Protein AF-A0A958I9B2-F1 (afdb_monomer_lite)

Structure (mmCIF, N/CA/C/O backbone):
data_AF-A0A958I9B2-F1
#
_entry.id   AF-A0A958I9B2-F1
#
loop_
_atom_site.group_PDB
_atom_site.id
_atom_site.type_symbol
_atom_site.label_atom_id
_atom_site.label_alt_id
_atom_site.label_comp_id
_atom_site.label_asym_id
_atom_site.label_entity_id
_atom_site.label_seq_id
_atom_site.pdbx_PDB_ins_code
_atom_site.Cartn_x
_atom_site.Cartn_y
_atom_site.Cartn_z
_atom_site.occupancy
_atom_site.B_iso_or_equiv
_atom_site.auth_seq_id
_atom_site.auth_comp_id
_atom_site.auth_asym_id
_atom_site.auth_atom_id
_atom_site.pdbx_PDB_model_num
ATOM 1 N N . MET A 1 1 ? 1.634 60.068 28.404 1.00 44.47 1 MET A N 1
ATOM 2 C CA . MET A 1 1 ? 2.278 59.381 27.260 1.00 44.47 1 MET A CA 1
ATOM 3 C C . MET A 1 1 ? 2.531 57.943 27.720 1.00 44.47 1 MET A C 1
ATOM 5 O O . MET A 1 1 ? 3.431 57.739 28.509 1.00 44.47 1 MET A O 1
ATOM 9 N N . LYS A 1 2 ? 1.557 57.023 27.704 1.00 44.56 2 LYS A N 1
ATOM 10 C CA . LYS A 1 2 ? 1.083 56.155 26.605 1.00 44.56 2 LYS A CA 1
ATOM 11 C C . LYS A 1 2 ? 2.208 55.562 25.740 1.00 44.56 2 LYS A C 1
ATOM 13 O O . LYS A 1 2 ? 2.840 56.308 25.005 1.00 44.56 2 LYS A O 1
ATOM 18 N N . LYS A 1 3 ? 2.249 54.218 25.746 1.00 49.94 3 LYS A N 1
ATOM 19 C CA . LYS A 1 3 ? 2.973 53.271 24.873 1.00 49.94 3 LYS A CA 1
ATOM 20 C C . LYS A 1 3 ? 4.409 52.973 25.311 1.00 49.94 3 LYS A C 1
ATOM 22 O O . LYS A 1 3 ? 5.268 53.787 25.046 1.00 49.94 3 LYS A O 1
ATOM 27 N N . VAL A 1 4 ? 4.630 51.827 25.964 1.00 50.59 4 VAL A N 1
ATOM 28 C CA . VAL A 1 4 ? 5.563 50.732 25.587 1.00 50.59 4 VAL A CA 1
ATOM 29 C C . VAL A 1 4 ? 5.387 49.638 26.656 1.00 50.59 4 VAL A C 1
ATOM 31 O O . VAL A 1 4 ? 6.132 49.565 27.622 1.00 50.59 4 VAL A O 1
ATOM 34 N N . ALA A 1 5 ? 4.336 48.827 26.550 1.00 48.88 5 ALA A N 1
ATOM 35 C CA . ALA A 1 5 ? 4.147 47.654 27.419 1.00 48.88 5 ALA A CA 1
ATOM 36 C C . ALA A 1 5 ? 3.405 46.528 26.681 1.00 48.88 5 ALA A C 1
ATOM 38 O O . ALA A 1 5 ? 2.634 45.779 27.267 1.00 48.88 5 ALA A O 1
ATOM 39 N N . VAL A 1 6 ? 3.588 46.449 25.362 1.00 51.00 6 VAL A N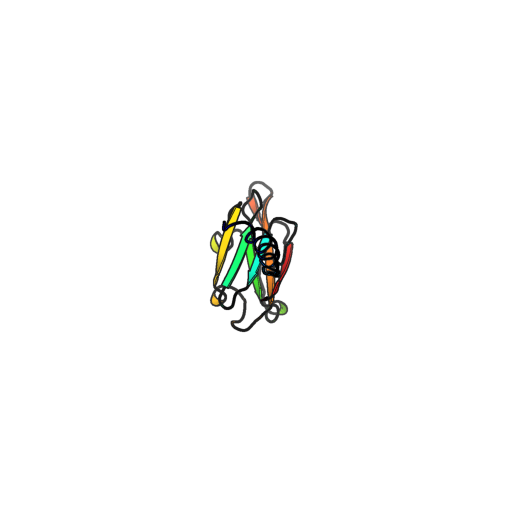 1
ATOM 40 C CA . VAL A 1 6 ? 2.955 45.435 24.509 1.00 51.00 6 VAL A CA 1
ATOM 41 C C . VAL A 1 6 ? 3.995 44.972 23.498 1.00 51.00 6 VAL A C 1
ATOM 43 O O . VAL A 1 6 ? 3.934 45.323 22.328 1.00 51.00 6 VAL A O 1
ATOM 46 N N . MET A 1 7 ? 5.037 44.279 23.957 1.00 47.03 7 MET A N 1
ATOM 47 C CA . MET A 1 7 ? 5.978 43.655 23.014 1.00 47.03 7 MET A CA 1
ATOM 48 C C . MET A 1 7 ? 6.633 42.360 23.500 1.00 47.03 7 MET A C 1
ATOM 50 O O . MET A 1 7 ? 7.371 41.751 22.740 1.00 47.03 7 MET A O 1
ATOM 54 N N . PHE A 1 8 ? 6.325 41.883 24.711 1.00 46.12 8 PHE A N 1
ATOM 55 C CA . PHE A 1 8 ? 6.882 40.621 25.222 1.00 46.12 8 PHE A CA 1
ATOM 56 C C . PHE A 1 8 ? 5.874 39.469 25.319 1.00 46.12 8 PHE A C 1
ATOM 58 O O . PHE A 1 8 ? 6.266 38.328 25.534 1.00 46.12 8 PHE A O 1
ATOM 65 N N . THR A 1 9 ? 4.584 39.719 25.082 1.00 49.59 9 THR A N 1
ATOM 66 C CA . THR A 1 9 ? 3.535 38.690 25.213 1.00 49.59 9 THR A CA 1
ATOM 67 C C . THR A 1 9 ? 3.299 37.886 23.927 1.00 49.59 9 THR A C 1
ATOM 69 O O . THR A 1 9 ? 2.675 36.833 23.972 1.00 49.59 9 THR A O 1
ATOM 72 N N . ALA A 1 10 ? 3.819 38.333 22.778 1.00 47.78 10 ALA A N 1
ATOM 73 C CA . ALA A 1 10 ? 3.592 37.666 21.490 1.00 47.78 10 ALA A CA 1
ATOM 74 C C . ALA A 1 10 ? 4.591 36.533 21.181 1.00 47.78 10 ALA A C 1
ATOM 76 O O . ALA A 1 10 ? 4.322 35.704 20.317 1.00 47.78 10 ALA A O 1
ATOM 77 N N . MET A 1 11 ? 5.727 36.459 21.887 1.00 43.47 11 MET A N 1
ATOM 78 C CA . MET A 1 11 ? 6.794 35.495 21.571 1.00 43.47 11 MET A CA 1
ATOM 79 C C . MET A 1 11 ? 6.666 34.158 22.321 1.00 43.47 11 MET A C 1
ATOM 81 O O . MET A 1 11 ? 7.253 33.167 21.903 1.00 43.47 11 MET A O 1
ATOM 85 N N . PHE A 1 12 ? 5.846 34.091 23.375 1.00 48.88 12 PHE A N 1
ATOM 86 C CA . PHE A 1 12 ? 5.559 32.836 24.087 1.00 48.88 12 PHE A CA 1
ATOM 87 C C . PHE A 1 12 ? 4.340 32.077 23.543 1.00 48.88 12 PHE A C 1
ATOM 89 O O . PHE A 1 12 ? 4.187 30.893 23.824 1.00 48.88 12 PHE A O 1
ATOM 96 N N . PHE A 1 13 ? 3.498 32.717 22.725 1.00 45.59 13 PHE A N 1
ATOM 97 C CA . PHE A 1 13 ? 2.308 32.076 22.151 1.00 45.59 13 PHE A CA 1
ATOM 98 C C . PHE A 1 13 ? 2.579 31.338 20.830 1.00 45.59 13 PHE A C 1
ATOM 100 O O . PHE A 1 13 ? 1.778 30.504 20.420 1.00 45.59 13 PHE A O 1
ATOM 107 N N . LEU A 1 14 ? 3.721 31.595 20.180 1.00 47.19 14 LEU A N 1
ATOM 108 C CA . LEU A 1 14 ? 4.079 30.943 18.915 1.00 47.19 14 LEU A CA 1
ATOM 109 C C . LEU A 1 14 ? 4.767 29.578 19.102 1.00 47.19 14 LEU A C 1
ATOM 111 O O . LEU A 1 14 ? 4.791 28.774 18.177 1.00 47.19 14 LEU A O 1
ATOM 115 N N . VAL A 1 15 ? 5.302 29.293 20.295 1.00 51.31 15 VAL A N 1
ATOM 116 C CA . VAL A 1 15 ? 6.022 28.036 20.587 1.00 51.31 15 VAL A CA 1
ATOM 117 C C . VAL A 1 15 ? 5.063 26.908 21.011 1.00 51.31 15 VAL A C 1
ATOM 119 O O . VAL A 1 15 ? 5.391 25.733 20.880 1.00 51.31 15 VAL A O 1
ATOM 122 N N . GLY A 1 16 ? 3.839 27.239 21.443 1.00 47.03 16 GLY A N 1
ATOM 123 C CA . GLY A 1 16 ? 2.823 26.259 21.860 1.00 47.03 16 GLY A CA 1
ATOM 124 C C . GLY A 1 16 ? 2.066 25.565 20.720 1.00 47.03 16 GLY A C 1
ATOM 125 O O . GLY A 1 16 ? 1.368 24.588 20.968 1.00 47.03 16 GLY A O 1
ATOM 126 N N . LEU A 1 17 ? 2.205 26.031 19.473 1.00 48.28 17 LEU A N 1
ATOM 127 C CA . LEU A 1 17 ? 1.525 25.453 18.302 1.00 48.28 17 LEU A CA 1
ATOM 128 C C . LEU A 1 17 ? 2.330 24.348 17.595 1.00 48.28 17 LEU A C 1
ATOM 130 O O . LEU A 1 17 ? 1.848 23.780 16.621 1.00 48.28 17 LEU A O 1
ATOM 134 N N . MET A 1 18 ? 3.531 24.009 18.081 1.00 46.62 18 MET A N 1
ATOM 135 C CA . MET A 1 18 ? 4.347 22.924 17.508 1.00 46.62 18 MET A CA 1
ATOM 136 C C . MET A 1 18 ? 4.150 21.563 18.197 1.00 46.62 18 MET A C 1
ATOM 138 O O . MET A 1 18 ? 4.816 20.593 17.846 1.00 46.62 18 MET A O 1
ATOM 142 N N . TRP A 1 19 ? 3.229 21.459 19.158 1.00 48.34 19 TRP A N 1
ATOM 143 C CA . TRP A 1 19 ? 2.828 20.190 19.772 1.00 48.34 19 TRP A CA 1
ATOM 144 C C . TRP A 1 19 ? 1.477 19.754 19.209 1.00 48.34 19 TRP A C 1
ATOM 146 O O . TRP A 1 19 ? 0.432 20.072 19.769 1.00 48.34 19 TRP A O 1
ATOM 156 N N . GLY A 1 20 ? 1.478 19.043 18.082 1.00 42.22 20 GLY A N 1
ATOM 157 C CA . GLY A 1 20 ? 0.216 18.521 17.559 1.00 42.22 20 GLY A CA 1
ATOM 158 C C . GLY A 1 20 ? 0.229 17.982 16.141 1.00 42.22 20 GLY A C 1
ATOM 159 O O . GLY A 1 20 ? -0.690 18.279 15.396 1.00 42.22 20 GLY A O 1
ATOM 160 N N . CYS A 1 21 ? 1.228 17.188 15.760 1.00 41.03 21 CYS A N 1
ATOM 161 C CA . CYS A 1 21 ? 1.077 16.258 14.637 1.00 41.03 21 CYS A CA 1
ATOM 162 C C . CYS A 1 21 ? 1.952 15.022 14.869 1.00 41.03 21 CYS A C 1
ATOM 164 O O . CYS A 1 21 ? 2.778 14.645 14.046 1.00 41.03 21 CYS A O 1
ATOM 166 N N . SER A 1 22 ? 1.765 14.358 16.012 1.00 35.56 22 SER A N 1
ATOM 167 C CA . SER A 1 22 ? 2.146 12.949 16.150 1.00 35.56 22 SER A CA 1
ATOM 168 C C . SER A 1 22 ? 1.145 12.096 15.369 1.00 35.56 22 SER A C 1
ATOM 170 O O . SER A 1 22 ? 0.396 11.310 15.936 1.00 35.56 22 SER A O 1
ATOM 172 N N . SER A 1 23 ? 1.075 12.279 14.051 1.00 39.00 23 SER A N 1
ATOM 173 C CA . SER A 1 23 ? 0.465 11.279 13.187 1.00 39.00 23 SER A CA 1
ATOM 174 C C . SER A 1 23 ? 1.448 10.122 13.114 1.00 39.00 23 SER A C 1
ATOM 176 O O . SER A 1 23 ? 2.454 10.208 12.410 1.00 39.00 23 SER A O 1
ATOM 178 N N . LEU A 1 24 ? 1.174 9.070 13.891 1.00 45.50 24 LEU A N 1
ATOM 179 C CA . LEU A 1 24 ? 1.788 7.759 13.722 1.00 45.50 24 LEU A CA 1
ATOM 180 C C . LEU A 1 24 ? 1.662 7.367 12.249 1.00 45.50 24 LEU A C 1
ATOM 182 O O . LEU A 1 24 ? 0.595 6.993 11.768 1.00 45.50 24 LEU A O 1
ATOM 186 N N . THR A 1 25 ? 2.763 7.542 11.535 1.00 50.12 25 THR A N 1
ATOM 187 C CA . THR A 1 25 ? 2.892 7.255 10.116 1.00 50.12 25 THR A CA 1
ATOM 188 C C . THR A 1 25 ? 3.772 6.022 10.044 1.00 50.12 25 THR A C 1
ATOM 190 O O . THR A 1 25 ? 4.919 6.057 10.486 1.00 50.12 25 THR A O 1
ATOM 193 N N . GLY A 1 26 ? 3.224 4.911 9.559 1.00 49.50 26 GLY A N 1
ATOM 194 C CA . GLY A 1 26 ? 4.064 3.799 9.134 1.00 49.50 26 GLY A CA 1
ATOM 195 C C . GLY A 1 26 ? 4.764 4.225 7.846 1.00 49.50 26 GLY A C 1
ATOM 196 O O . GLY A 1 26 ? 4.088 4.688 6.927 1.00 49.50 26 GLY A O 1
ATOM 197 N N . SER A 1 27 ? 6.093 4.135 7.806 1.00 49.47 27 SER A N 1
ATOM 198 C CA . SER A 1 27 ? 6.889 4.373 6.599 1.00 49.47 27 SER A CA 1
ATOM 199 C C . SER A 1 27 ? 7.557 3.066 6.190 1.00 49.47 27 SER A C 1
ATOM 201 O O . SER A 1 27 ? 8.180 2.393 7.015 1.00 49.47 27 SER A O 1
ATOM 203 N N . GLY A 1 28 ? 7.396 2.690 4.924 1.00 54.50 28 GLY A N 1
ATOM 204 C CA . GLY A 1 28 ? 8.233 1.689 4.281 1.00 54.50 28 GLY A CA 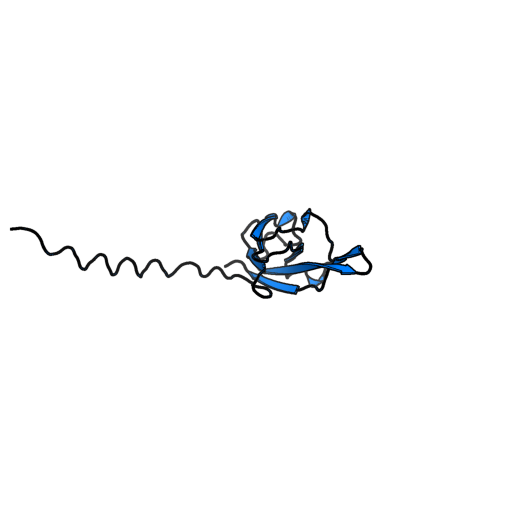1
ATOM 205 C C . GLY A 1 28 ? 9.244 2.409 3.405 1.00 54.50 28 GLY A C 1
ATOM 206 O O . GLY A 1 28 ? 8.826 3.208 2.581 1.00 54.50 28 GLY A O 1
ATOM 207 N N . LYS A 1 29 ? 10.538 2.114 3.598 1.00 54.22 29 LYS A N 1
ATOM 208 C CA . LYS A 1 29 ? 11.686 2.594 2.803 1.00 54.22 29 LYS A CA 1
ATOM 209 C C . LYS A 1 29 ? 11.436 3.969 2.152 1.00 54.22 29 LYS A C 1
ATOM 211 O O . LYS A 1 29 ? 11.221 4.054 0.952 1.00 54.22 29 LYS A O 1
ATOM 216 N N . ASP A 1 30 ? 11.404 4.979 3.018 1.00 64.50 30 ASP A N 1
ATOM 217 C CA . ASP A 1 30 ? 11.367 6.440 2.831 1.00 64.50 30 ASP A CA 1
ATOM 218 C C . ASP A 1 30 ? 10.307 7.086 1.912 1.00 64.50 30 ASP A C 1
ATOM 220 O O . ASP A 1 30 ? 9.966 8.239 2.166 1.00 64.50 30 ASP A O 1
ATOM 224 N N . ASP A 1 31 ? 9.679 6.366 0.979 1.00 85.62 31 ASP A N 1
ATOM 225 C CA . ASP A 1 31 ? 8.847 6.996 -0.059 1.00 85.62 31 ASP A CA 1
ATOM 226 C C . ASP A 1 31 ? 7.359 6.608 -0.020 1.00 85.62 31 ASP A C 1
ATOM 228 O O . ASP A 1 31 ? 6.538 7.215 -0.707 1.00 85.62 31 ASP A O 1
ATOM 232 N N . VAL A 1 32 ? 6.970 5.598 0.767 1.00 92.19 32 VAL A N 1
ATOM 233 C CA . VAL A 1 32 ? 5.561 5.188 0.889 1.00 92.19 32 VAL A CA 1
ATOM 234 C C . VAL A 1 32 ? 5.112 5.267 2.337 1.00 92.19 32 VAL A C 1
ATOM 236 O O . VAL A 1 32 ? 5.661 4.612 3.226 1.00 92.19 32 VAL A O 1
ATOM 239 N N . SER A 1 33 ? 4.048 6.034 2.560 1.00 93.06 33 SER A N 1
ATOM 240 C CA . SER A 1 33 ? 3.440 6.219 3.873 1.00 93.06 33 SER A CA 1
ATOM 241 C C . SER A 1 33 ? 1.943 5.953 3.843 1.00 93.06 33 SER A C 1
ATOM 243 O O . SER A 1 33 ? 1.278 6.131 2.822 1.00 93.06 33 SER A O 1
ATOM 245 N N . ALA A 1 34 ? 1.379 5.531 4.974 1.00 92.19 34 ALA A N 1
ATOM 246 C CA . ALA A 1 34 ? -0.065 5.372 5.093 1.00 92.19 34 ALA A CA 1
ATOM 247 C C . ALA A 1 34 ? -0.610 5.907 6.413 1.00 92.19 34 ALA A C 1
ATOM 249 O O . ALA A 1 34 ? 0.046 5.866 7.456 1.00 92.19 34 ALA A O 1
ATOM 250 N N . LYS A 1 35 ? -1.862 6.358 6.352 1.00 89.94 35 LYS A N 1
ATOM 251 C CA . LYS A 1 35 ? -2.674 6.756 7.495 1.00 89.94 35 LYS A CA 1
ATOM 252 C C . LYS A 1 35 ? -3.990 5.994 7.466 1.00 89.94 35 LYS A C 1
ATOM 254 O O . LYS A 1 35 ? -4.678 5.977 6.449 1.00 89.94 35 LYS A O 1
ATOM 259 N N . ILE A 1 36 ? -4.359 5.423 8.605 1.00 85.75 36 ILE A N 1
ATOM 260 C CA . ILE A 1 36 ? -5.683 4.839 8.818 1.00 85.75 36 ILE A CA 1
ATOM 261 C C . ILE A 1 36 ? -6.579 5.875 9.494 1.00 85.75 36 ILE A C 1
ATOM 263 O O . ILE A 1 36 ? -6.179 6.521 10.465 1.00 85.75 36 ILE A O 1
ATOM 267 N N . THR A 1 37 ? -7.801 6.015 8.994 1.00 84.06 37 THR A N 1
ATOM 268 C CA . THR A 1 37 ? -8.897 6.724 9.661 1.00 84.06 37 THR A CA 1
ATOM 269 C C . THR A 1 37 ? -9.987 5.727 10.067 1.00 84.06 37 THR A C 1
ATOM 271 O O . THR A 1 37 ? -9.850 4.519 9.875 1.00 84.06 37 THR A O 1
ATOM 274 N N . ALA A 1 38 ? -11.085 6.220 10.643 1.00 77.81 38 ALA A N 1
ATOM 275 C CA . ALA A 1 38 ? -12.216 5.369 11.005 1.00 77.81 38 ALA A CA 1
ATOM 276 C C . ALA A 1 38 ? -12.830 4.632 9.795 1.00 77.81 38 ALA A C 1
ATOM 278 O O . ALA A 1 38 ? -13.281 3.501 9.956 1.00 77.81 38 ALA A O 1
ATOM 279 N N . SER A 1 39 ? -12.817 5.244 8.606 1.00 79.19 39 SER A N 1
ATOM 280 C CA . SER A 1 39 ? -13.512 4.758 7.403 1.00 79.19 39 SER A CA 1
ATOM 281 C C . SER A 1 39 ? -12.590 4.444 6.224 1.00 79.19 39 SER A C 1
ATOM 283 O O . SER A 1 39 ? -13.015 3.812 5.261 1.00 79.19 39 SER A O 1
ATOM 285 N N . GLU A 1 40 ? -11.332 4.878 6.263 1.00 86.62 40 GLU A N 1
ATOM 286 C CA . GLU A 1 40 ? -10.464 4.861 5.086 1.00 86.62 40 GLU A CA 1
ATOM 287 C C . GLU A 1 40 ? -9.016 4.522 5.436 1.00 86.62 40 GLU A C 1
ATOM 289 O O . GLU A 1 40 ? -8.545 4.721 6.560 1.00 86.62 40 GLU A O 1
ATOM 294 N N . ILE A 1 41 ? -8.285 4.062 4.424 1.00 88.31 41 ILE A N 1
ATOM 295 C CA . ILE A 1 41 ? -6.829 4.103 4.392 1.00 88.31 41 ILE A CA 1
ATOM 296 C C . ILE A 1 41 ? -6.393 5.096 3.330 1.00 88.31 41 ILE A C 1
ATOM 298 O O . ILE A 1 41 ? -6.780 4.992 2.171 1.00 88.31 41 ILE A O 1
ATOM 302 N N . ILE A 1 42 ? -5.543 6.036 3.723 1.00 92.19 42 ILE A N 1
ATOM 303 C CA . ILE A 1 42 ? -4.927 7.000 2.821 1.00 92.19 42 ILE A CA 1
ATOM 304 C C . ILE A 1 42 ? -3.467 6.600 2.666 1.00 92.19 42 ILE A C 1
ATOM 306 O O . ILE A 1 42 ? -2.717 6.640 3.642 1.00 92.19 42 ILE A O 1
ATOM 310 N N . VAL A 1 43 ? -3.067 6.226 1.455 1.00 93.75 43 VAL A N 1
ATOM 311 C CA . VAL A 1 43 ? -1.672 5.921 1.118 1.00 93.75 43 VAL A CA 1
ATOM 312 C C . VAL A 1 43 ? -1.096 7.079 0.316 1.00 93.75 43 VAL A C 1
ATOM 314 O O . VAL A 1 43 ? -1.737 7.563 -0.618 1.00 93.75 43 VAL A O 1
ATOM 317 N N . SER A 1 44 ? 0.093 7.536 0.696 1.00 95.50 44 SER A N 1
ATOM 318 C CA . SER A 1 44 ? 0.862 8.554 -0.020 1.00 95.50 44 SER A CA 1
ATOM 319 C C . SER A 1 44 ? 2.097 7.906 -0.626 1.00 95.50 44 SER A C 1
ATOM 321 O O . SER A 1 44 ? 2.764 7.111 0.038 1.00 95.50 44 SER A O 1
ATOM 323 N N . ASN A 1 45 ? 2.362 8.243 -1.881 1.00 95.56 45 ASN A N 1
ATOM 324 C CA . ASN A 1 45 ? 3.555 7.852 -2.604 1.00 95.56 45 ASN A CA 1
ATOM 325 C C . ASN A 1 45 ? 4.357 9.111 -2.925 1.00 95.56 45 ASN A C 1
ATOM 327 O O . ASN A 1 45 ? 3.943 9.902 -3.770 1.00 95.56 45 ASN A O 1
ATOM 331 N N . ASP A 1 46 ? 5.483 9.267 -2.247 1.00 94.62 46 ASP A N 1
ATOM 332 C CA . ASP A 1 46 ? 6.423 10.373 -2.403 1.00 94.62 46 ASP A CA 1
ATOM 333 C C . ASP A 1 46 ? 7.602 9.992 -3.329 1.00 94.62 46 ASP A C 1
ATOM 335 O O . ASP A 1 46 ? 8.512 10.793 -3.531 1.00 94.62 46 ASP A O 1
ATOM 339 N N . SER A 1 47 ? 7.580 8.789 -3.926 1.00 91.06 47 SER A N 1
ATOM 340 C CA . SER A 1 47 ? 8.573 8.364 -4.922 1.00 91.06 47 SER A CA 1
ATOM 341 C C . SER A 1 47 ? 8.309 8.959 -6.310 1.00 91.06 47 SER A C 1
ATOM 343 O O . SER A 1 47 ? 7.205 9.410 -6.636 1.00 91.06 47 SER A O 1
ATOM 345 N N . ASP A 1 48 ? 9.328 8.877 -7.168 1.00 92.25 48 ASP A N 1
ATOM 346 C CA . ASP A 1 48 ? 9.276 9.293 -8.574 1.00 92.25 48 ASP A CA 1
ATOM 347 C C . ASP A 1 48 ? 8.596 8.277 -9.510 1.00 92.25 48 ASP A C 1
ATOM 349 O O . ASP A 1 48 ? 8.447 8.534 -10.707 1.00 92.25 48 ASP A O 1
ATOM 353 N N . GLU A 1 49 ? 8.150 7.129 -8.995 1.00 93.00 49 GLU A N 1
ATOM 354 C CA . GLU A 1 49 ? 7.500 6.080 -9.782 1.00 93.00 49 GLU A CA 1
ATOM 355 C C . GLU A 1 49 ? 6.145 5.665 -9.191 1.00 93.00 49 GLU A C 1
ATOM 357 O O . GLU A 1 49 ? 5.879 5.869 -8.009 1.00 93.00 49 GLU A O 1
ATOM 362 N N . PRO A 1 50 ? 5.208 5.124 -9.991 1.00 95.38 50 PRO A N 1
ATOM 363 C CA . PRO A 1 50 ? 3.966 4.610 -9.437 1.00 95.38 50 PRO A CA 1
ATOM 364 C C . PRO A 1 50 ? 4.214 3.358 -8.592 1.00 95.38 50 PRO A C 1
ATOM 366 O O . PRO A 1 50 ? 4.895 2.426 -9.022 1.00 95.38 50 PRO A O 1
ATOM 369 N N . VAL A 1 51 ? 3.555 3.298 -7.440 1.00 95.88 51 VAL A N 1
ATOM 370 C CA . VAL A 1 51 ? 3.541 2.119 -6.568 1.00 95.88 51 VAL A CA 1
ATOM 371 C C . VAL A 1 51 ? 2.180 1.443 -6.617 1.00 95.88 51 VAL A C 1
ATOM 373 O O . VAL A 1 51 ? 1.162 2.066 -6.921 1.00 95.88 51 VAL A O 1
ATOM 376 N N . TYR A 1 52 ? 2.155 0.160 -6.294 1.00 95.25 52 TYR A N 1
ATOM 377 C CA . TYR A 1 52 ? 0.939 -0.630 -6.159 1.00 95.25 52 TYR A CA 1
ATOM 378 C C . TYR A 1 52 ? 0.814 -1.072 -4.718 1.00 95.25 52 TYR A C 1
ATOM 380 O O . TYR A 1 52 ? 1.814 -1.439 -4.099 1.00 95.25 52 TYR A O 1
ATOM 388 N N . VAL A 1 53 ? -0.396 -0.994 -4.176 1.00 94.12 53 VAL A N 1
ATOM 389 C CA . VAL A 1 53 ? -0.614 -1.146 -2.742 1.00 94.12 53 VAL A CA 1
ATOM 390 C C . VAL A 1 53 ? -1.750 -2.110 -2.452 1.00 94.12 53 VAL A C 1
ATOM 392 O O . VAL A 1 53 ? -2.753 -2.178 -3.162 1.00 94.12 53 VAL A O 1
ATOM 395 N N . PHE A 1 54 ? -1.595 -2.843 -1.359 1.00 92.50 54 PHE A N 1
ATOM 396 C CA . PHE A 1 54 ? -2.629 -3.689 -0.797 1.00 92.50 54 PHE A CA 1
ATOM 397 C C . PHE A 1 54 ? -2.614 -3.548 0.720 1.00 92.50 54 PHE A C 1
ATOM 399 O O . PHE A 1 54 ? -1.588 -3.763 1.364 1.00 92.50 54 PHE A O 1
ATOM 406 N N . ALA A 1 55 ? -3.753 -3.175 1.297 1.00 91.19 55 ALA A N 1
ATOM 407 C CA . ALA A 1 55 ? -3.886 -3.001 2.733 1.00 91.19 55 ALA A CA 1
ATOM 408 C C . ALA A 1 55 ? -4.819 -4.058 3.322 1.00 91.19 55 ALA A C 1
ATOM 410 O O . ALA A 1 55 ? -5.929 -4.277 2.829 1.00 91.19 55 ALA A O 1
ATOM 411 N N . VAL A 1 56 ? -4.362 -4.691 4.401 1.00 90.75 56 VAL A N 1
ATOM 412 C CA . VAL A 1 56 ? -5.103 -5.737 5.103 1.00 90.75 56 VAL A CA 1
ATOM 413 C C . VAL A 1 56 ? -5.048 -5.528 6.608 1.00 90.75 56 VAL A C 1
ATOM 415 O O . VAL A 1 56 ? -4.010 -5.188 7.176 1.00 90.75 56 VAL A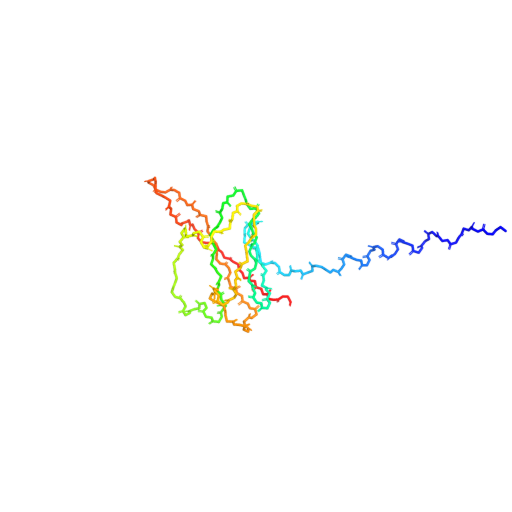 O 1
ATOM 418 N N . GLY A 1 57 ? -6.172 -5.765 7.265 1.00 89.12 57 GLY A N 1
ATOM 419 C CA . GLY A 1 57 ? -6.294 -5.769 8.708 1.00 89.12 57 GLY A CA 1
ATOM 420 C C . GLY A 1 57 ? -5.486 -6.903 9.336 1.00 89.12 57 GLY A C 1
ATOM 421 O O . GLY A 1 57 ? -5.542 -8.044 8.881 1.00 89.12 57 GLY A O 1
ATOM 422 N N . LYS A 1 58 ? -4.734 -6.614 10.398 1.00 88.19 58 LYS A N 1
ATOM 423 C CA . LYS A 1 58 ? -3.956 -7.595 11.174 1.00 88.19 58 LYS A CA 1
ATOM 424 C C . LYS A 1 58 ? -4.722 -8.845 11.620 1.00 88.19 58 LYS A C 1
ATOM 426 O O . LYS A 1 58 ? -4.140 -9.924 11.647 1.00 88.19 58 LYS A O 1
ATOM 431 N N . THR A 1 59 ? -5.989 -8.725 11.993 1.00 86.75 59 THR A N 1
ATOM 432 C CA . THR A 1 59 ? -6.835 -9.824 12.456 1.00 86.75 59 THR A CA 1
ATOM 433 C C . THR A 1 59 ? -7.110 -10.819 11.337 1.00 86.75 59 THR A C 1
ATOM 435 O O . THR A 1 59 ? -7.099 -12.023 11.586 1.00 86.75 59 THR A O 1
ATOM 438 N N . ILE A 1 60 ? -7.322 -10.338 10.110 1.00 86.44 60 ILE A N 1
ATOM 439 C CA . ILE A 1 60 ? -7.646 -11.198 8.963 1.00 86.44 60 ILE A CA 1
ATOM 440 C C . ILE A 1 60 ? -6.449 -11.476 8.056 1.00 86.44 60 ILE A C 1
ATOM 442 O O . ILE A 1 60 ? -6.494 -12.424 7.282 1.00 86.44 60 ILE A O 1
ATOM 446 N N . GLN A 1 61 ? -5.343 -10.747 8.215 1.00 88.19 61 GLN A N 1
ATOM 447 C CA . GLN A 1 61 ? -4.062 -10.976 7.542 1.00 88.19 61 GLN A CA 1
ATOM 448 C C . GLN A 1 61 ? -3.640 -12.457 7.455 1.00 88.19 61 GLN A C 1
ATOM 450 O O . GLN A 1 61 ? -3.289 -12.881 6.356 1.00 88.19 61 GLN A O 1
ATOM 455 N N . PRO A 1 62 ? -3.679 -13.274 8.530 1.00 87.25 62 PRO A N 1
ATOM 456 C CA . PRO A 1 62 ? -3.277 -14.681 8.434 1.00 87.25 62 PRO A CA 1
ATOM 457 C C . PRO A 1 62 ? -4.281 -15.572 7.684 1.00 87.25 62 PRO A C 1
ATOM 459 O O . PRO A 1 62 ? -3.970 -16.725 7.401 1.00 87.25 62 PRO A O 1
ATOM 462 N N . LEU A 1 63 ? -5.484 -15.070 7.393 1.00 87.00 63 LEU A N 1
ATOM 463 C CA . LEU A 1 63 ? -6.581 -15.820 6.776 1.00 87.00 63 LEU A CA 1
ATOM 464 C C . LEU A 1 63 ? -6.747 -15.519 5.284 1.00 87.00 63 LEU A C 1
ATOM 466 O O . LEU A 1 63 ? -7.493 -16.220 4.601 1.00 87.00 63 LEU A O 1
ATOM 470 N N . ILE A 1 64 ? -6.093 -14.475 4.775 1.00 85.44 64 ILE A N 1
ATOM 471 C CA . ILE A 1 64 ? -6.252 -14.055 3.387 1.00 85.44 64 ILE A CA 1
ATOM 472 C C . ILE A 1 64 ? -5.220 -14.722 2.481 1.00 85.44 64 ILE A C 1
ATOM 474 O O . ILE A 1 64 ? -4.023 -14.734 2.761 1.00 85.44 64 ILE A O 1
ATOM 478 N N . LEU A 1 65 ? -5.687 -15.225 1.341 1.00 86.56 65 LEU A N 1
ATOM 479 C CA . LEU A 1 65 ? -4.822 -15.601 0.232 1.00 86.56 65 LEU A CA 1
ATOM 480 C C . LEU A 1 65 ? -4.853 -14.469 -0.792 1.00 86.56 65 LEU A C 1
ATOM 482 O O . LEU A 1 65 ? -5.914 -14.138 -1.317 1.00 86.56 65 LEU A O 1
ATOM 486 N N . TRP A 1 66 ? -3.700 -13.866 -1.061 1.00 89.44 66 TRP A N 1
ATOM 487 C CA . TRP A 1 66 ? -3.581 -12.752 -1.996 1.00 89.44 66 TRP A CA 1
ATOM 488 C C . TRP A 1 66 ? -2.287 -12.857 -2.804 1.00 89.44 66 TRP A C 1
ATOM 490 O O . TRP A 1 66 ? -1.348 -13.550 -2.409 1.00 89.44 66 TRP A O 1
ATOM 500 N N . ALA A 1 67 ? -2.252 -12.169 -3.942 1.00 91.81 67 ALA A N 1
ATOM 501 C CA . ALA A 1 67 ? -1.077 -12.046 -4.792 1.00 91.81 67 ALA A CA 1
ATOM 502 C C . ALA A 1 67 ? -0.939 -10.591 -5.266 1.00 91.81 67 ALA A C 1
ATOM 504 O O . ALA A 1 67 ? -1.961 -9.925 -5.468 1.00 91.81 67 ALA A O 1
ATOM 505 N N . PRO A 1 68 ? 0.291 -10.079 -5.439 1.00 93.94 68 PRO A N 1
ATOM 506 C CA . PRO A 1 68 ? 0.496 -8.738 -5.962 1.00 93.94 68 PRO A CA 1
ATOM 507 C C . PRO A 1 68 ? 0.042 -8.664 -7.427 1.00 93.94 68 PRO A C 1
ATOM 509 O O . PRO A 1 68 ? 0.185 -9.623 -8.187 1.00 93.94 68 PRO A O 1
ATOM 512 N N . SER A 1 69 ? -0.496 -7.518 -7.834 1.00 93.88 69 SER A N 1
ATOM 513 C CA . SER A 1 69 ? -0.948 -7.273 -9.205 1.00 93.88 69 SER A CA 1
ATOM 514 C C . SER A 1 69 ? -0.562 -5.865 -9.666 1.00 93.88 69 SER A C 1
ATOM 516 O O . SER A 1 69 ? -0.151 -5.035 -8.859 1.00 93.88 69 SER A O 1
ATOM 518 N N . LEU A 1 70 ? -0.659 -5.599 -10.969 1.00 95.44 70 LEU A N 1
ATOM 519 C CA . LEU A 1 70 ? -0.425 -4.269 -11.548 1.00 95.44 70 LEU A CA 1
ATOM 520 C C . LEU A 1 70 ? -1.742 -3.604 -11.980 1.00 95.44 70 LEU A C 1
ATOM 522 O O . LEU A 1 70 ? -1.790 -2.895 -12.980 1.00 95.44 70 LEU A O 1
ATOM 526 N N . GLN A 1 71 ? -2.830 -3.886 -11.260 1.00 93.75 71 GLN A N 1
ATOM 527 C CA . GLN A 1 71 ? -4.144 -3.306 -11.525 1.00 93.75 71 GLN A CA 1
ATOM 528 C C . GLN A 1 71 ? -4.188 -1.823 -11.139 1.00 93.75 71 GLN A C 1
ATOM 530 O O . GLN A 1 71 ? -3.654 -1.420 -10.100 1.00 93.75 71 GLN A O 1
ATOM 535 N N . ASP A 1 72 ? -4.863 -1.012 -11.954 1.00 92.12 72 ASP A N 1
ATOM 536 C CA . ASP A 1 72 ? -4.977 0.430 -11.729 1.00 92.12 72 ASP A CA 1
ATOM 537 C C . ASP A 1 72 ? -5.717 0.753 -10.429 1.00 92.12 72 ASP A C 1
ATOM 539 O O . ASP A 1 72 ? -5.463 1.789 -9.823 1.00 92.12 72 ASP A O 1
ATOM 543 N N . GLU A 1 73 ? -6.583 -0.133 -9.939 1.00 90.50 73 GLU A N 1
ATOM 544 C CA . GLU A 1 73 ? -7.274 -0.017 -8.655 1.00 90.50 73 GLU A CA 1
ATOM 545 C C . GLU A 1 73 ? -6.300 0.032 -7.470 1.00 90.50 73 GLU A C 1
ATOM 547 O O . GLU A 1 73 ? -6.572 0.707 -6.479 1.00 90.50 73 GLU A O 1
ATOM 552 N N . GLN A 1 74 ? -5.152 -0.639 -7.593 1.00 91.88 74 GLN A N 1
ATOM 553 C CA . GLN A 1 74 ? -4.107 -0.715 -6.569 1.00 91.88 74 GLN A CA 1
ATOM 554 C C . GLN A 1 74 ? -3.032 0.362 -6.750 1.00 91.88 74 GLN A C 1
ATOM 556 O O . GLN A 1 74 ? -2.182 0.535 -5.878 1.00 91.88 74 GLN A O 1
ATOM 561 N N . ARG A 1 75 ? -3.049 1.086 -7.874 1.00 95.19 75 ARG A N 1
ATOM 562 C CA . ARG A 1 75 ? -2.000 2.033 -8.249 1.00 95.19 75 ARG A CA 1
ATOM 563 C C . ARG A 1 75 ? -2.114 3.350 -7.483 1.00 95.19 75 ARG A C 1
ATOM 565 O O . ARG A 1 75 ? -3.173 3.977 -7.440 1.00 95.19 75 ARG A O 1
ATOM 572 N N . VAL A 1 76 ? -0.995 3.825 -6.957 1.00 96.25 76 VAL A N 1
ATOM 573 C CA . VAL A 1 76 ? -0.808 5.185 -6.447 1.00 96.25 76 VAL A CA 1
ATOM 574 C C . VAL A 1 76 ? 0.270 5.835 -7.309 1.00 96.25 76 VAL A C 1
ATOM 576 O O . VAL A 1 76 ? 1.396 5.345 -7.375 1.00 96.25 76 VAL A O 1
ATOM 579 N N . GLY A 1 77 ? -0.082 6.896 -8.039 1.00 96.31 77 GLY A N 1
ATOM 580 C CA . GLY A 1 77 ? 0.871 7.585 -8.912 1.00 96.31 77 GLY A CA 1
ATOM 581 C C . GLY A 1 77 ? 2.043 8.192 -8.137 1.00 96.31 77 GLY A C 1
ATOM 582 O O . GLY A 1 77 ? 1.968 8.356 -6.920 1.00 96.31 77 GLY A O 1
ATOM 583 N N . ALA A 1 78 ? 3.123 8.515 -8.846 1.00 95.00 78 ALA A N 1
ATOM 584 C CA . ALA A 1 78 ? 4.247 9.264 -8.287 1.00 95.00 78 ALA A CA 1
ATOM 585 C C . ALA A 1 78 ? 3.761 10.606 -7.726 1.00 95.00 78 ALA A C 1
ATOM 587 O O . ALA A 1 78 ? 2.967 11.287 -8.386 1.00 95.00 78 ALA A O 1
ATOM 588 N N . HIS A 1 79 ? 4.219 10.976 -6.529 1.00 95.25 79 HIS A N 1
ATOM 589 C CA . HIS A 1 79 ? 3.826 12.209 -5.827 1.00 95.25 79 HIS A CA 1
ATOM 590 C C . HIS A 1 79 ? 2.309 12.354 -5.608 1.00 95.25 79 HIS A C 1
ATOM 592 O O . HIS A 1 79 ? 1.773 13.465 -5.545 1.00 95.25 79 HIS A O 1
ATOM 598 N N . GLN A 1 80 ? 1.582 11.235 -5.533 1.00 96.75 80 GLN A N 1
ATOM 599 C CA . GLN A 1 80 ? 0.128 11.213 -5.364 1.00 96.75 80 GLN A CA 1
ATOM 600 C C . GLN A 1 80 ? -0.300 10.517 -4.076 1.00 96.75 80 GLN A C 1
ATOM 602 O O . GLN A 1 80 ? 0.417 9.725 -3.466 1.00 96.75 80 GLN A O 1
ATOM 607 N N . LYS A 1 81 ? -1.542 10.806 -3.683 1.00 95.50 81 LYS A N 1
ATOM 608 C CA . LYS A 1 81 ? -2.239 10.126 -2.595 1.00 95.50 81 LYS A CA 1
ATOM 609 C C . LYS A 1 81 ? -3.455 9.409 -3.138 1.00 95.50 81 LYS A C 1
ATOM 611 O O . LYS A 1 81 ? -4.128 9.919 -4.034 1.00 95.50 81 LYS A O 1
ATOM 616 N N . ARG A 1 82 ? -3.763 8.258 -2.553 1.00 93.44 82 ARG A N 1
ATOM 617 C CA . ARG A 1 82 ? -4.984 7.519 -2.846 1.00 93.44 82 ARG A CA 1
ATOM 618 C C . ARG A 1 82 ? -5.686 7.118 -1.565 1.00 93.44 82 ARG A C 1
ATOM 620 O O . ARG A 1 82 ? -5.059 6.653 -0.615 1.00 93.44 82 ARG A O 1
ATOM 627 N N . THR A 1 83 ? -6.997 7.300 -1.582 1.00 90.88 83 THR A N 1
ATOM 628 C CA . THR A 1 83 ? -7.891 6.887 -0.511 1.00 90.88 83 THR A CA 1
ATOM 629 C C . THR A 1 83 ? -8.558 5.581 -0.905 1.00 90.88 83 THR A C 1
ATOM 631 O O . THR A 1 83 ? -9.154 5.472 -1.976 1.00 90.88 83 THR A O 1
ATOM 634 N N . PHE A 1 84 ? -8.459 4.599 -0.023 1.00 84.88 84 PHE A N 1
ATOM 635 C CA . PHE A 1 84 ? -9.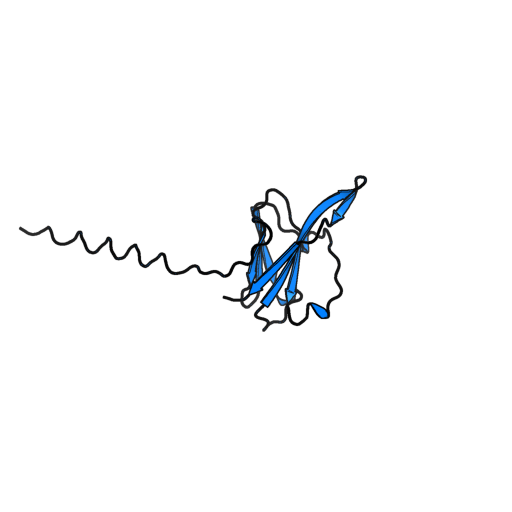118 3.312 -0.125 1.00 84.88 84 PHE A CA 1
ATOM 636 C C . PHE A 1 84 ? -10.195 3.262 0.949 1.00 84.88 84 PHE A C 1
ATOM 638 O O . PHE A 1 84 ? -9.903 3.448 2.134 1.00 84.88 84 PHE A O 1
ATOM 645 N N . ALA A 1 85 ? -11.440 3.019 0.542 1.00 77.69 85 ALA A N 1
ATOM 646 C CA . ALA A 1 85 ? -12.496 2.718 1.497 1.00 77.69 85 ALA A CA 1
ATOM 647 C C . ALA A 1 85 ? -12.102 1.463 2.287 1.00 77.69 85 ALA A C 1
ATOM 649 O O . ALA A 1 85 ? -11.552 0.515 1.714 1.00 77.69 85 ALA A O 1
ATOM 650 N N . ARG A 1 86 ? -12.363 1.449 3.596 1.00 72.44 86 ARG A N 1
ATOM 651 C CA . ARG A 1 86 ? -12.084 0.274 4.431 1.00 72.44 86 ARG A CA 1
ATOM 652 C C . ARG A 1 86 ? -12.836 -0.952 3.967 1.00 72.44 86 ARG A C 1
ATOM 654 O O . ARG A 1 86 ? -12.245 -2.012 3.922 1.00 72.44 86 ARG A O 1
ATOM 661 N N . ASP A 1 87 ? -14.068 -0.760 3.536 1.00 61.12 87 ASP A N 1
ATOM 662 C CA . ASP A 1 87 ? -14.988 -1.793 3.077 1.00 61.12 87 ASP A CA 1
ATOM 663 C C . ASP A 1 87 ? -14.515 -2.415 1.748 1.00 61.12 87 ASP A C 1
ATOM 665 O O . ASP A 1 87 ? -14.791 -3.575 1.453 1.00 61.12 87 ASP A O 1
ATOM 669 N N . ALA A 1 88 ? -13.779 -1.634 0.947 1.00 56.53 88 ALA A N 1
ATOM 670 C CA . ALA A 1 88 ? -13.112 -2.087 -0.275 1.00 56.53 88 ALA A CA 1
ATOM 671 C C . ALA A 1 88 ? -11.693 -2.626 -0.014 1.00 56.53 88 ALA A C 1
ATOM 673 O O . ALA A 1 88 ? -11.095 -3.263 -0.880 1.00 56.53 88 ALA A O 1
ATOM 674 N N . SER A 1 89 ? -11.147 -2.358 1.172 1.00 59.56 89 SER A N 1
ATOM 675 C CA . SER A 1 89 ? -9.896 -2.924 1.662 1.00 59.56 89 SER A CA 1
ATOM 676 C C . SER A 1 89 ? -10.207 -4.183 2.465 1.00 59.56 89 SER A C 1
ATOM 678 O O . SER A 1 89 ? -11.314 -4.379 2.956 1.00 59.56 89 SER A O 1
ATOM 680 N N . VAL A 1 90 ? -9.236 -5.072 2.648 1.00 72.38 90 VAL A N 1
ATOM 681 C CA . VAL A 1 90 ? -9.467 -6.265 3.471 1.00 72.38 90 VAL A CA 1
ATOM 682 C C . VAL A 1 90 ? -9.214 -5.887 4.931 1.00 72.38 90 VAL A C 1
ATOM 684 O O . VAL A 1 90 ? -8.271 -6.369 5.547 1.00 72.38 90 VAL A O 1
ATOM 687 N N . ILE A 1 91 ? -9.990 -4.941 5.471 1.00 69.69 91 ILE A N 1
ATOM 688 C CA . ILE A 1 91 ? -9.844 -4.387 6.826 1.00 69.69 91 ILE A CA 1
ATOM 689 C C . ILE A 1 91 ? -11.218 -4.328 7.475 1.00 69.69 91 ILE A C 1
ATOM 691 O O . ILE A 1 91 ? -12.121 -3.687 6.950 1.00 69.69 91 ILE A O 1
ATOM 695 N N . ALA A 1 92 ? -11.376 -4.962 8.636 1.00 63.09 92 ALA A N 1
ATOM 696 C CA . ALA A 1 92 ? -12.655 -4.943 9.334 1.00 63.09 92 ALA A CA 1
ATOM 697 C C . ALA A 1 92 ? -12.969 -3.546 9.914 1.00 63.09 92 ALA A C 1
ATOM 699 O O . ALA A 1 92 ? -12.079 -2.869 10.429 1.00 63.09 92 ALA A O 1
ATOM 700 N N . ASP A 1 93 ? -14.248 -3.150 9.923 1.00 66.50 93 ASP A N 1
ATOM 701 C CA . ASP A 1 93 ? -14.732 -1.813 10.330 1.00 66.50 93 ASP A CA 1
ATOM 702 C C . ASP A 1 93 ? -14.172 -1.296 11.668 1.00 66.50 93 ASP A C 1
ATOM 704 O O . ASP A 1 93 ? -13.957 -0.098 11.853 1.00 66.50 93 ASP A O 1
ATOM 708 N N . LYS A 1 94 ? -13.919 -2.195 12.626 1.00 69.38 94 LYS A N 1
ATOM 709 C CA . LYS A 1 94 ? -13.456 -1.862 13.989 1.00 69.38 94 LYS A CA 1
ATOM 710 C C . LYS A 1 94 ? -11.969 -2.086 14.215 1.00 69.38 94 LYS A C 1
ATOM 712 O O . LYS A 1 94 ? -11.478 -1.944 15.334 1.00 69.38 94 LYS A O 1
ATOM 717 N N . GLU A 1 95 ? -11.248 -2.484 13.186 1.00 75.19 95 GLU A N 1
ATOM 718 C CA . GLU A 1 95 ? -9.865 -2.871 13.333 1.00 75.19 95 GLU A CA 1
ATOM 719 C C . GLU A 1 95 ? -8.969 -1.640 13.430 1.00 75.19 95 GLU A C 1
ATOM 721 O O . GLU A 1 95 ? -9.011 -0.780 12.569 1.00 75.19 95 GLU A O 1
ATOM 726 N N . SER A 1 96 ? -8.154 -1.501 14.471 1.00 81.69 96 SER A N 1
ATOM 727 C CA . SER A 1 96 ? -7.326 -0.298 14.660 1.00 81.69 96 SER A CA 1
ATOM 728 C C . SER A 1 96 ? -5.933 -0.402 14.036 1.00 81.69 96 SER A C 1
ATOM 730 O O . SER A 1 96 ? -5.139 0.527 14.171 1.00 81.69 96 SER A O 1
ATOM 732 N N . ARG A 1 97 ? -5.611 -1.525 13.379 1.00 88.12 97 ARG A N 1
ATOM 733 C CA . ARG A 1 97 ? -4.275 -1.832 12.852 1.00 88.12 97 ARG A CA 1
ATOM 734 C C . ARG A 1 97 ? -4.364 -2.534 11.502 1.00 88.12 97 ARG A C 1
ATOM 736 O O . ARG A 1 97 ? -5.082 -3.516 11.369 1.00 88.12 97 ARG A O 1
ATOM 743 N N . ALA A 1 98 ? -3.574 -2.093 10.536 1.00 89.62 98 ALA A N 1
ATOM 744 C CA . ALA A 1 98 ? -3.423 -2.782 9.259 1.00 89.62 98 ALA A CA 1
ATOM 745 C C . ALA A 1 98 ? -1.942 -2.936 8.909 1.00 89.62 98 ALA A C 1
ATOM 747 O O . ALA A 1 98 ? -1.093 -2.183 9.389 1.00 89.62 98 ALA A O 1
ATOM 748 N N . THR A 1 99 ? -1.647 -3.905 8.053 1.00 91.38 99 THR A N 1
ATOM 749 C CA . THR A 1 99 ? -0.396 -3.951 7.299 1.00 91.38 99 THR A CA 1
ATOM 750 C C . THR A 1 99 ? -0.667 -3.424 5.902 1.00 91.38 99 THR A C 1
ATOM 752 O O . THR A 1 99 ? -1.600 -3.869 5.231 1.00 91.38 99 THR A O 1
ATOM 755 N N . VAL A 1 100 ? 0.163 -2.485 5.465 1.00 91.94 100 VAL A N 1
ATOM 756 C CA . VAL A 1 100 ? 0.192 -2.015 4.083 1.00 91.94 100 VAL A CA 1
ATOM 757 C C . VAL A 1 100 ? 1.350 -2.709 3.393 1.00 91.94 100 VAL A C 1
ATOM 759 O O . VAL A 1 100 ? 2.502 -2.553 3.794 1.00 91.94 100 VAL A O 1
ATOM 762 N N . TYR A 1 101 ? 1.025 -3.489 2.371 1.00 93.62 101 TYR A N 1
ATOM 763 C CA . TYR A 1 101 ? 1.971 -4.051 1.425 1.00 93.62 101 TYR A CA 1
ATOM 764 C C . TYR A 1 101 ? 2.072 -3.137 0.216 1.00 93.62 101 TYR A C 1
ATOM 766 O O . TYR A 1 101 ? 1.059 -2.614 -0.250 1.00 93.62 101 TYR A O 1
ATOM 774 N N . TRP A 1 102 ? 3.277 -2.975 -0.313 1.00 94.62 102 TRP A N 1
ATOM 775 C CA . TRP A 1 102 ? 3.495 -2.213 -1.531 1.00 94.62 102 TRP A CA 1
ATOM 776 C C . TRP A 1 102 ? 4.626 -2.790 -2.374 1.00 94.62 102 TRP A C 1
ATOM 778 O O . TRP A 1 102 ? 5.518 -3.473 -1.868 1.00 94.62 102 TRP A O 1
ATOM 788 N N . TRP A 1 103 ? 4.566 -2.540 -3.676 1.00 95.31 103 TRP A N 1
ATOM 789 C CA . TRP A 1 103 ? 5.575 -2.954 -4.646 1.00 95.31 103 TRP A CA 1
ATOM 790 C C . TRP A 1 103 ? 5.593 -1.995 -5.837 1.00 95.31 103 TRP A C 1
ATOM 792 O O . TRP A 1 103 ? 4.640 -1.254 -6.085 1.00 95.31 103 TRP A O 1
ATOM 802 N N . VAL A 1 104 ? 6.687 -2.035 -6.590 1.00 94.81 104 VAL A N 1
ATOM 803 C CA . VAL A 1 104 ? 6.843 -1.336 -7.872 1.00 94.81 104 VAL A CA 1
ATOM 804 C C . VAL A 1 104 ? 6.746 -2.338 -9.016 1.00 94.81 104 VAL A C 1
ATOM 806 O O . VAL A 1 104 ? 6.894 -3.547 -8.815 1.00 94.81 104 VAL A O 1
ATOM 809 N N . SER A 1 105 ? 6.482 -1.854 -10.225 1.00 94.81 105 SER A N 1
ATOM 810 C CA . SER A 1 105 ? 6.546 -2.694 -11.422 1.00 94.81 105 SER A CA 1
ATOM 811 C C . SER A 1 105 ? 8.003 -2.922 -11.811 1.00 94.81 105 SER A C 1
ATOM 813 O O . SER A 1 105 ? 8.768 -1.971 -11.923 1.00 94.81 105 SER A O 1
ATOM 815 N N . VAL A 1 106 ? 8.379 -4.163 -12.106 1.00 93.31 106 VAL A N 1
ATOM 816 C CA . VAL A 1 106 ? 9.680 -4.490 -12.704 1.00 93.31 106 VAL A CA 1
ATOM 817 C C . VAL A 1 106 ? 9.468 -5.065 -14.096 1.00 93.31 106 VAL A C 1
ATOM 819 O O . VAL A 1 106 ? 8.489 -5.761 -14.349 1.00 93.31 106 VAL A O 1
ATOM 822 N N . VAL A 1 107 ? 10.377 -4.768 -15.023 1.00 92.94 107 VAL A N 1
ATOM 823 C CA . VAL A 1 107 ? 10.328 -5.344 -16.371 1.00 92.94 107 VAL A CA 1
ATOM 824 C C . VAL A 1 107 ? 11.230 -6.569 -16.410 1.00 92.94 107 VAL A C 1
ATOM 826 O O . VAL A 1 107 ? 12.444 -6.452 -16.240 1.00 92.94 107 VAL A O 1
ATOM 829 N N . LYS A 1 108 ? 10.655 -7.744 -16.674 1.00 91.19 108 LYS A N 1
ATOM 830 C CA . LYS A 1 108 ? 11.405 -8.977 -16.940 1.00 91.19 108 LYS A CA 1
ATOM 831 C C 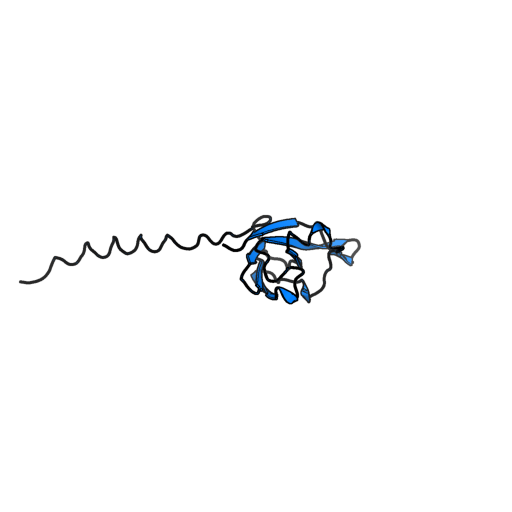. LYS A 1 108 ? 11.041 -9.506 -18.315 1.00 91.19 108 LYS A C 1
ATOM 833 O O . LYS A 1 108 ? 9.872 -9.682 -18.636 1.00 91.19 108 LYS A O 1
ATOM 838 N N . ASN A 1 109 ? 12.052 -9.740 -19.152 1.00 93.38 109 ASN A N 1
ATOM 839 C CA . ASN A 1 109 ? 11.872 -10.225 -20.527 1.00 93.38 109 ASN A CA 1
ATOM 840 C C . ASN A 1 109 ? 10.880 -9.380 -21.357 1.00 93.38 109 ASN A C 1
ATOM 842 O O . ASN A 1 109 ? 10.116 -9.915 -22.153 1.00 93.38 109 ASN A O 1
ATOM 846 N N . GLY A 1 110 ? 10.869 -8.058 -21.149 1.00 92.75 110 GLY A N 1
ATOM 847 C CA . GLY A 1 110 ? 9.968 -7.133 -21.848 1.00 92.75 110 GLY A CA 1
ATOM 848 C C . GLY A 1 110 ? 8.527 -7.103 -21.324 1.00 92.75 110 GLY A C 1
ATOM 849 O O . GLY A 1 110 ? 7.711 -6.369 -21.874 1.00 92.75 110 GLY A O 1
ATOM 850 N N . VAL A 1 111 ? 8.211 -7.852 -20.265 1.00 94.12 111 VAL A N 1
ATOM 851 C CA . VAL A 1 111 ? 6.888 -7.873 -19.629 1.00 94.12 111 VAL A CA 1
ATOM 852 C C . VAL A 1 111 ? 6.964 -7.194 -18.265 1.00 94.12 111 VAL A C 1
ATOM 854 O O . VAL A 1 111 ? 7.896 -7.432 -17.497 1.00 94.12 111 VAL A O 1
ATOM 857 N N . ALA A 1 112 ? 5.992 -6.329 -17.975 1.00 92.19 112 ALA A N 1
ATOM 858 C CA . ALA A 1 112 ? 5.831 -5.720 -16.661 1.00 92.19 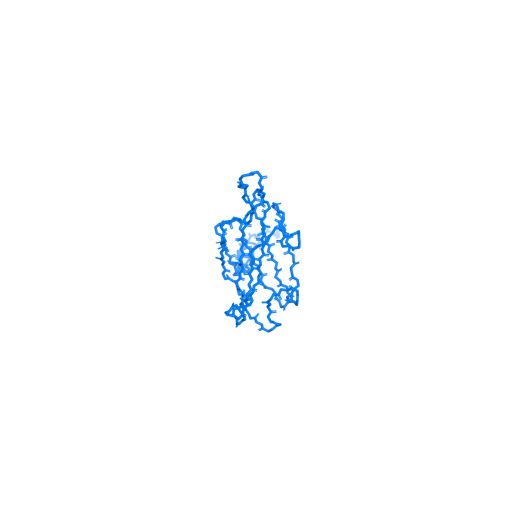112 ALA A CA 1
ATOM 859 C C . ALA A 1 112 ? 5.212 -6.729 -15.685 1.00 92.19 112 ALA A C 1
ATOM 861 O O . ALA A 1 112 ? 4.154 -7.297 -15.956 1.00 92.19 112 ALA A O 1
ATOM 862 N N . GLU A 1 113 ? 5.861 -6.933 -14.544 1.00 95.69 113 GLU A N 1
ATOM 863 C CA . GLU A 1 113 ? 5.399 -7.815 -13.476 1.00 95.69 113 GLU A CA 1
ATOM 864 C C . GLU A 1 113 ? 5.599 -7.166 -12.094 1.00 95.69 113 GLU A C 1
ATOM 866 O O . GLU A 1 113 ? 6.400 -6.235 -11.953 1.00 95.69 113 GLU A O 1
ATOM 871 N N . PRO A 1 114 ? 4.878 -7.620 -11.053 1.00 96.06 114 PRO A N 1
ATOM 872 C CA . PRO A 1 114 ? 5.104 -7.144 -9.696 1.00 96.06 114 PRO A CA 1
ATOM 873 C C . PRO A 1 114 ? 6.533 -7.402 -9.205 1.00 96.06 114 PRO A C 1
ATOM 875 O O . PRO A 1 114 ? 7.047 -8.519 -9.277 1.00 96.06 114 PRO A O 1
ATOM 878 N N . GLY A 1 115 ? 7.167 -6.356 -8.678 1.00 93.88 115 GLY A N 1
ATOM 879 C CA . GLY A 1 115 ? 8.471 -6.428 -8.034 1.00 93.88 115 GLY A CA 1
ATOM 880 C C . GLY A 1 115 ? 8.424 -6.988 -6.606 1.00 93.88 115 GLY A C 1
ATOM 881 O O . GLY A 1 115 ? 7.392 -7.477 -6.141 1.00 93.88 115 GLY A O 1
ATOM 882 N N . PRO A 1 116 ? 9.556 -6.915 -5.882 1.00 93.06 116 PRO A N 1
ATOM 883 C CA . PRO A 1 116 ? 9.624 -7.312 -4.481 1.00 93.06 116 PRO A CA 1
ATOM 884 C C . PRO A 1 116 ? 8.615 -6.554 -3.615 1.00 93.06 116 PRO A C 1
ATOM 886 O O . PRO A 1 116 ? 8.495 -5.331 -3.705 1.00 93.06 116 PRO A O 1
ATOM 889 N N . ILE A 1 117 ? 7.927 -7.292 -2.745 1.00 93.88 117 ILE A N 1
ATOM 890 C CA . ILE A 1 117 ? 6.938 -6.736 -1.823 1.00 93.88 117 ILE A CA 1
ATOM 891 C C . ILE A 1 117 ? 7.652 -6.169 -0.597 1.00 93.88 117 ILE A C 1
ATOM 893 O O . ILE A 1 117 ? 8.472 -6.837 0.034 1.00 93.88 117 ILE A O 1
ATOM 897 N N . GLN A 1 118 ? 7.287 -4.948 -0.236 1.00 94.12 118 GLN A N 1
ATOM 898 C CA . GLN A 1 118 ? 7.653 -4.285 1.006 1.00 94.12 118 GLN A CA 1
ATOM 899 C C . GLN A 1 118 ? 6.405 -4.103 1.866 1.00 94.12 118 GLN A C 1
ATOM 901 O O . GLN A 1 118 ? 5.281 -4.132 1.363 1.00 94.12 118 GLN A O 1
ATOM 906 N N . SER A 1 119 ? 6.580 -3.949 3.177 1.00 92.94 119 SER A N 1
ATOM 907 C CA . SER A 1 119 ? 5.443 -3.782 4.077 1.00 92.94 119 SER A CA 1
ATOM 908 C C . SER A 1 119 ? 5.778 -2.974 5.309 1.00 92.94 119 SER A C 1
ATOM 910 O O . SER A 1 119 ? 6.895 -3.049 5.821 1.00 92.94 119 SER A O 1
ATOM 912 N N . PHE A 1 120 ? 4.771 -2.297 5.837 1.00 92.31 120 PHE A N 1
ATOM 913 C CA . PHE A 1 120 ? 4.831 -1.659 7.140 1.00 92.31 120 PHE A CA 1
ATOM 914 C C . PHE A 1 120 ? 3.469 -1.723 7.824 1.00 92.31 120 PHE A C 1
ATOM 916 O O . PHE A 1 120 ? 2.426 -1.897 7.187 1.00 92.31 120 PHE A O 1
ATOM 923 N N . ASP A 1 121 ? 3.493 -1.581 9.143 1.00 91.69 121 ASP A N 1
ATOM 924 C CA . ASP A 1 121 ? 2.286 -1.528 9.950 1.00 91.69 121 ASP A CA 1
ATOM 925 C C . ASP A 1 121 ? 1.858 -0.084 10.170 1.00 91.69 121 ASP A C 1
ATOM 927 O O . ASP A 1 121 ? 2.678 0.814 10.358 1.00 91.69 121 ASP A O 1
ATOM 931 N N . VAL A 1 122 ? 0.549 0.122 10.190 1.00 89.31 122 VAL A N 1
ATOM 932 C CA . VAL A 1 122 ? -0.075 1.399 10.520 1.00 89.31 122 VAL A CA 1
ATOM 933 C C . VAL A 1 122 ? -1.202 1.149 11.513 1.00 89.31 122 VAL A C 1
ATOM 935 O O . VAL A 1 122 ? -1.915 0.143 11.448 1.00 89.31 122 VAL A O 1
ATOM 938 N N . SER A 1 123 ? -1.345 2.063 12.465 1.00 85.75 123 SER A N 1
ATOM 939 C CA . SER A 1 123 ? -2.411 2.050 13.458 1.00 85.75 123 SER A CA 1
ATOM 940 C C . SER A 1 123 ? -3.168 3.367 13.451 1.00 85.75 123 SER A C 1
ATOM 942 O O . SER A 1 123 ? -2.628 4.406 13.071 1.00 85.75 123 SER A O 1
ATOM 944 N N . VAL A 1 124 ? -4.421 3.319 13.894 1.00 75.38 124 VAL A N 1
ATOM 945 C CA . VAL A 1 124 ? -5.170 4.530 14.237 1.00 75.38 124 VAL A CA 1
ATOM 946 C C . VAL A 1 124 ? -4.391 5.268 15.342 1.00 75.38 124 VAL A C 1
ATOM 948 O O . VAL A 1 124 ? -3.903 4.594 16.257 1.00 75.38 124 VAL A O 1
ATOM 951 N N . PRO A 1 125 ? -4.195 6.595 15.228 1.00 61.03 125 PRO A N 1
ATOM 952 C CA . PRO A 1 125 ? -3.537 7.394 16.260 1.00 61.03 125 PRO A CA 1
ATOM 953 C C . PRO A 1 125 ? -4.324 7.438 17.575 1.00 61.03 125 PRO A C 1
ATOM 955 O O . PRO A 1 125 ? -5.567 7.273 17.538 1.00 61.03 125 PRO A O 1
#

pLDDT: mean 78.49, std 19.24, range [35.56, 96.75]

Radius of gyration: 20.76 Å; chains: 1; bounding box: 27×75×49 Å

Foldseek 3Di:
DDDDDPDPPPPVVVVVVVPDPPQQWWDWPPAWTWHDDLWKIKIFGQDQAKKFKAKAFPVCVVVDDDDDDPDPVRIAGHRGMDIDTCVNHNHDSPGFKMKMKMFGWDADPNDTDTDDIIITMYGHD

Sequence (125 aa):
MKKVAVMFTAMFFLVGLMWGCSSLTGSGKDDVSAKITASEIIVSNDSDEPVYVFAVGKTIQPLILWAPSLQDEQRVGAHQKRTFARDASVIADKESRATVYWWVSVVKNGVAEPGPIQSFDVSVP

Secondary structure (DSSP, 8-state):
------SSSSSSSSSGGGS------EEETTTEEEEE-SSEEEEEE-SSS-EEEEEEETTTGGG--------GGGEE-TTEEEEEETTTTB--TT--EEEEEEEEEEEETTEEEE---EEEEEE--